Protein AF-A0A3D1KG08-F1 (afdb_monomer_lite)

Foldseek 3Di:
DDDDPVQDDDPPDDDHDDDFDDPVPPQVVSVVV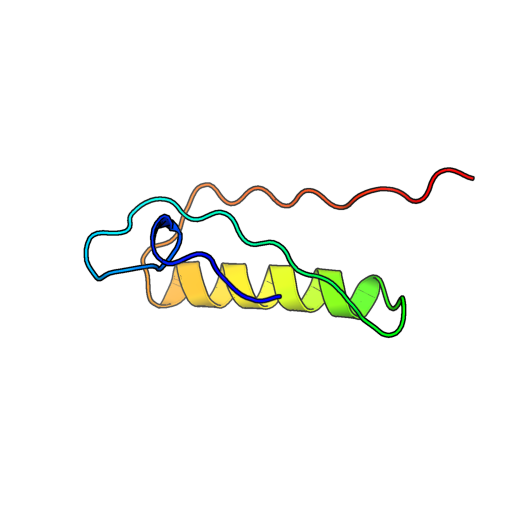LVVVQVCCVVPVVDDPDDDDDDDDDD

Radius of gyration: 13.24 Å; chains: 1; bounding box: 39×25×28 Å

Structure (mmCIF, N/CA/C/O backbone):
data_AF-A0A3D1KG08-F1
#
_entry.id   AF-A0A3D1KG08-F1
#
loop_
_atom_site.group_PDB
_atom_site.id
_atom_site.type_symbol
_atom_site.label_atom_id
_atom_site.label_alt_id
_atom_site.label_comp_id
_atom_site.label_asym_id
_atom_site.label_entity_id
_atom_site.label_seq_id
_atom_site.pdbx_PDB_ins_code
_atom_site.Cartn_x
_atom_site.Cartn_y
_atom_site.Cartn_z
_atom_site.occupancy
_atom_site.B_iso_or_equiv
_atom_site.auth_seq_id
_atom_site.auth_comp_id
_atom_site.auth_asym_id
_atom_site.auth_atom_id
_atom_site.pdbx_PDB_model_num
ATOM 1 N N . THR A 1 1 ? -1.883 -8.073 -11.966 1.00 56.97 1 THR A N 1
ATOM 2 C CA . THR A 1 1 ? -1.916 -9.432 -11.380 1.00 56.97 1 THR A CA 1
ATOM 3 C C . THR A 1 1 ? -3.372 -9.822 -11.190 1.00 56.97 1 THR A C 1
ATOM 5 O O . THR A 1 1 ? -4.140 -8.941 -10.829 1.00 56.97 1 THR A O 1
ATOM 8 N N . SER A 1 2 ? -3.776 -11.054 -11.523 1.00 64.31 2 SER A N 1
ATOM 9 C CA . SER A 1 2 ? -5.130 -11.551 -11.227 1.00 64.31 2 SER A CA 1
ATOM 10 C C . SER A 1 2 ? -5.151 -12.094 -9.801 1.00 64.31 2 SER A C 1
ATOM 12 O O . SER A 1 2 ? -4.425 -13.046 -9.500 1.00 64.31 2 SER A O 1
ATOM 14 N N . ASP A 1 3 ? -5.938 -11.486 -8.924 1.00 78.56 3 ASP A N 1
ATOM 15 C CA . ASP A 1 3 ? -6.097 -11.936 -7.547 1.00 78.56 3 ASP A CA 1
ATOM 16 C C . ASP A 1 3 ? -6.899 -13.246 -7.469 1.00 78.56 3 ASP A C 1
ATOM 18 O O . ASP A 1 3 ? -7.796 -13.510 -8.269 1.00 78.56 3 ASP A O 1
ATOM 22 N N . ASN A 1 4 ? -6.545 -14.102 -6.507 1.00 87.88 4 ASN A N 1
ATOM 23 C CA . ASN A 1 4 ? -7.318 -15.301 -6.200 1.00 87.88 4 ASN A CA 1
ATOM 24 C C . ASN A 1 4 ? -8.525 -14.901 -5.337 1.00 87.88 4 ASN A C 1
ATOM 26 O O . ASN A 1 4 ? -8.382 -14.056 -4.453 1.00 87.88 4 ASN A O 1
ATOM 30 N N . GLU A 1 5 ? -9.680 -15.548 -5.514 1.00 87.25 5 GLU A N 1
ATOM 31 C CA . GLU A 1 5 ? -10.881 -15.288 -4.701 1.00 87.25 5 GLU A CA 1
ATOM 32 C C . GLU A 1 5 ? -10.605 -15.339 -3.189 1.00 87.25 5 GLU A C 1
ATOM 34 O O . GLU A 1 5 ? -11.109 -14.512 -2.436 1.00 87.25 5 GLU A O 1
ATOM 39 N N . ARG A 1 6 ? -9.722 -16.241 -2.737 1.00 86.69 6 ARG A N 1
ATOM 40 C CA . ARG A 1 6 ? -9.321 -16.360 -1.323 1.00 86.69 6 ARG A CA 1
ATOM 41 C C . ARG A 1 6 ? -8.543 -15.147 -0.794 1.00 86.69 6 ARG A C 1
ATOM 43 O O . ARG A 1 6 ? -8.445 -14.976 0.414 1.00 86.69 6 ARG A O 1
ATOM 50 N N . THR A 1 7 ? -7.942 -14.352 -1.673 1.00 90.94 7 THR A N 1
ATOM 51 C CA . THR A 1 7 ? -7.069 -13.221 -1.311 1.00 90.94 7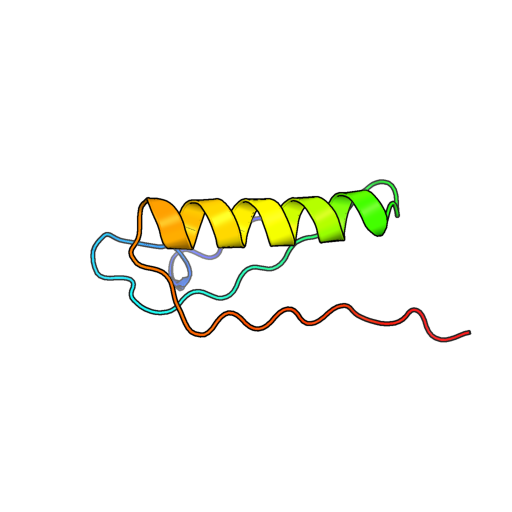 THR A CA 1
ATOM 52 C C . THR A 1 7 ? -7.748 -11.861 -1.438 1.00 90.94 7 THR A C 1
ATOM 54 O O . THR A 1 7 ? -7.105 -10.843 -1.188 1.00 90.94 7 THR A O 1
ATOM 57 N N . LYS A 1 8 ? -9.028 -11.824 -1.829 1.00 91.44 8 LYS A N 1
ATOM 58 C CA . LYS A 1 8 ? -9.790 -10.576 -1.889 1.00 91.44 8 LYS A CA 1
ATOM 59 C C . LYS A 1 8 ? -9.938 -9.974 -0.495 1.00 91.44 8 LYS A C 1
ATOM 61 O O . LYS A 1 8 ? -10.118 -10.688 0.486 1.00 91.44 8 LYS A O 1
ATOM 66 N N . MET A 1 9 ? -9.878 -8.649 -0.435 1.00 92.44 9 MET A N 1
ATOM 67 C CA . MET A 1 9 ? -10.177 -7.904 0.782 1.00 92.44 9 MET A CA 1
ATOM 68 C C . MET A 1 9 ? -11.690 -7.772 0.961 1.00 92.44 9 MET A C 1
ATOM 70 O O . MET A 1 9 ? -12.434 -7.606 -0.007 1.00 92.44 9 MET A O 1
ATOM 74 N N . ASP A 1 10 ? -12.119 -7.776 2.213 1.00 93.12 10 ASP A N 1
ATOM 75 C CA . ASP A 1 10 ? -13.478 -7.468 2.646 1.00 93.12 10 ASP A CA 1
ATOM 76 C C . ASP A 1 10 ? -13.457 -6.437 3.789 1.00 93.12 10 ASP A C 1
ATOM 78 O O . ASP A 1 10 ? -12.397 -5.982 4.224 1.00 93.12 10 ASP A O 1
ATOM 82 N N . LEU A 1 11 ? -14.634 -6.061 4.299 1.00 93.75 11 LEU A N 1
ATOM 83 C CA . LEU A 1 11 ? -14.751 -5.092 5.397 1.00 93.75 11 LEU A CA 1
ATOM 84 C C . LEU A 1 1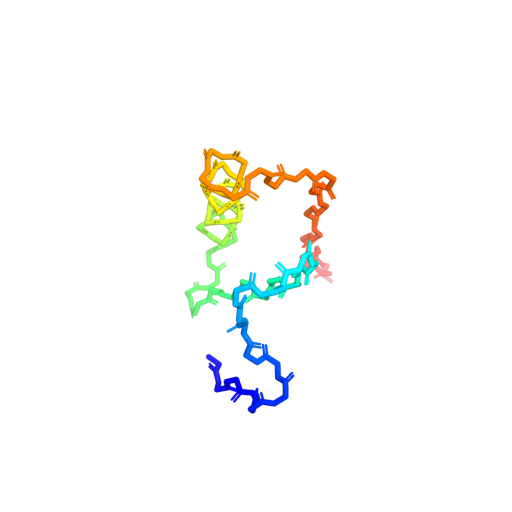1 ? -14.147 -5.584 6.726 1.00 93.75 11 LEU A C 1
ATOM 86 O O . LEU A 1 11 ? -13.920 -4.774 7.620 1.00 93.75 11 LEU A O 1
ATOM 90 N N . GLY A 1 12 ? -13.912 -6.890 6.877 1.00 94.88 12 GLY A N 1
ATOM 91 C CA . GLY A 1 12 ? -13.297 -7.491 8.061 1.00 94.88 12 GLY A CA 1
ATOM 92 C C . GLY A 1 12 ? -11.775 -7.622 7.967 1.00 94.88 12 GLY A C 1
ATOM 93 O O . GLY A 1 12 ? -11.141 -8.055 8.932 1.00 94.88 12 GLY A O 1
ATOM 94 N N . THR A 1 13 ? -11.172 -7.262 6.834 1.00 95.44 13 THR A N 1
ATOM 95 C CA . THR A 1 13 ? -9.731 -7.395 6.609 1.00 95.44 13 THR A CA 1
ATOM 96 C C . THR A 1 13 ? -8.946 -6.425 7.496 1.00 95.44 13 THR A C 1
ATOM 98 O O . THR A 1 13 ? -9.079 -5.212 7.377 1.00 95.44 13 THR A O 1
ATOM 101 N N . GLN A 1 14 ? -8.093 -6.963 8.374 1.00 95.38 14 GLN A N 1
ATOM 102 C CA . GLN A 1 14 ? -7.284 -6.177 9.326 1.00 95.38 14 GLN A CA 1
ATOM 103 C C . GLN A 1 14 ? -5.781 -6.187 9.022 1.00 95.38 14 GLN A C 1
ATOM 105 O O . GLN A 1 14 ? -5.047 -5.313 9.477 1.00 95.38 1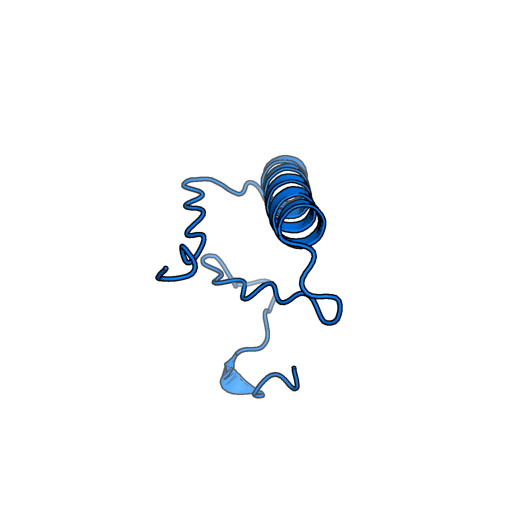4 GLN A O 1
ATOM 110 N N . HIS A 1 15 ? -5.318 -7.165 8.244 1.00 95.50 15 HIS A N 1
ATOM 111 C CA . HIS A 1 15 ? -3.925 -7.294 7.832 1.00 95.50 15 HIS A CA 1
ATOM 112 C C . HIS A 1 15 ? -3.881 -7.523 6.326 1.00 95.50 15 HIS A C 1
ATOM 114 O O . HIS A 1 15 ? -4.579 -8.396 5.813 1.00 95.50 15 HIS A O 1
ATOM 120 N N . ALA A 1 16 ? -3.057 -6.749 5.627 1.00 94.50 16 ALA A N 1
ATOM 121 C CA . ALA A 1 16 ? -2.935 -6.812 4.180 1.00 94.50 16 ALA A 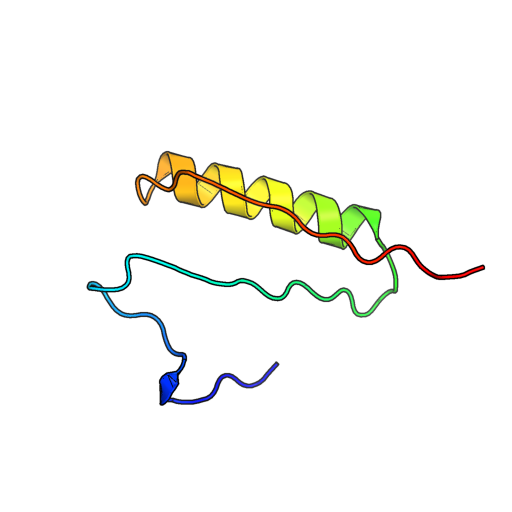CA 1
ATOM 122 C C . ALA A 1 16 ? -1.463 -6.905 3.770 1.00 94.50 16 ALA A C 1
ATOM 124 O O . ALA A 1 16 ? -0.591 -6.276 4.371 1.00 94.50 16 ALA A O 1
ATOM 125 N N . LEU A 1 17 ? -1.205 -7.683 2.721 1.00 94.50 17 LEU A N 1
ATOM 126 C CA . LEU A 1 17 ? 0.070 -7.726 2.019 1.00 94.50 17 LEU A CA 1
ATOM 127 C C . LEU A 1 17 ? -0.151 -7.169 0.615 1.00 94.50 17 LEU A C 1
ATOM 129 O O . LEU A 1 17 ? -0.990 -7.677 -0.126 1.00 94.50 17 LEU A O 1
ATOM 133 N N . PHE A 1 18 ? 0.629 -6.159 0.244 1.00 93.31 18 PHE A N 1
ATOM 134 C CA . PHE A 1 18 ? 0.576 -5.552 -1.081 1.00 93.31 18 PHE A CA 1
ATOM 135 C C . PHE A 1 18 ? 1.818 -5.937 -1.880 1.00 93.31 18 PHE A C 1
ATOM 137 O O . PHE A 1 18 ? 2.942 -5.793 -1.401 1.00 93.31 18 PHE A O 1
ATOM 144 N N . LEU A 1 19 ? 1.607 -6.412 -3.107 1.00 92.31 19 LEU A N 1
ATOM 145 C CA . LEU A 1 19 ? 2.664 -6.667 -4.081 1.00 92.31 19 LEU A CA 1
ATOM 146 C C . LEU A 1 19 ? 2.590 -5.578 -5.147 1.00 92.31 19 LEU A C 1
ATOM 148 O O . LEU A 1 19 ? 1.661 -5.564 -5.954 1.00 92.31 19 LEU A O 1
ATOM 152 N N . ILE A 1 20 ? 3.550 -4.658 -5.128 1.00 91.25 20 ILE A N 1
ATOM 153 C CA . ILE A 1 20 ? 3.604 -3.537 -6.067 1.00 91.25 20 ILE A CA 1
ATOM 154 C C . ILE A 1 20 ? 4.674 -3.860 -7.101 1.00 91.25 20 ILE A C 1
ATOM 156 O O . ILE A 1 20 ? 5.848 -4.008 -6.769 1.00 91.25 20 ILE A O 1
ATOM 160 N N . ASN A 1 21 ? 4.255 -4.001 -8.354 1.00 87.56 21 ASN A N 1
ATOM 161 C CA . ASN A 1 21 ? 5.139 -4.250 -9.481 1.00 87.56 21 ASN A CA 1
ATOM 162 C C . ASN A 1 21 ? 5.094 -3.074 -10.467 1.00 87.56 21 ASN A C 1
ATOM 164 O O . ASN A 1 21 ? 4.061 -2.437 -10.655 1.00 87.56 21 ASN A O 1
ATOM 168 N N . GLY A 1 22 ? 6.235 -2.779 -11.087 1.00 87.25 22 GLY A N 1
ATOM 169 C CA . GLY A 1 22 ? 6.353 -1.791 -12.158 1.00 87.25 22 GLY A CA 1
ATOM 170 C C . GLY A 1 22 ? 6.619 -2.505 -13.475 1.00 87.25 22 GLY A C 1
ATOM 171 O O . GLY A 1 22 ? 7.510 -3.348 -13.545 1.00 87.25 22 GLY A O 1
ATOM 172 N N . TYR A 1 23 ? 5.851 -2.191 -14.515 1.00 83.00 23 TYR A N 1
ATOM 173 C CA . TYR A 1 23 ? 6.031 -2.793 -15.843 1.00 83.00 23 TYR A CA 1
ATOM 174 C C . TYR A 1 23 ? 7.153 -2.132 -16.657 1.00 83.00 23 TYR A C 1
ATOM 176 O O . TYR A 1 23 ? 7.626 -2.710 -17.630 1.00 83.00 23 TYR A O 1
ATOM 184 N N . ASP A 1 24 ? 7.582 -0.936 -16.257 1.00 87.25 24 ASP A N 1
ATOM 185 C CA . ASP A 1 24 ? 8.608 -0.118 -16.912 1.00 87.25 24 ASP A CA 1
ATOM 186 C C . ASP A 1 24 ? 10.000 -0.251 -16.266 1.00 87.25 24 ASP A C 1
ATOM 188 O O . ASP A 1 24 ? 10.950 0.400 -16.696 1.00 87.25 24 ASP A O 1
ATOM 192 N N . GLY A 1 25 ? 10.130 -1.071 -15.216 1.00 84.38 25 GLY A N 1
ATOM 193 C CA . GLY A 1 25 ? 11.365 -1.211 -14.440 1.00 84.38 25 GLY A CA 1
ATOM 194 C C . GLY A 1 25 ? 11.714 0.012 -13.582 1.00 84.38 25 GLY A C 1
ATOM 195 O O . GLY A 1 25 ? 12.791 0.048 -12.982 1.00 84.38 25 GLY A O 1
ATOM 196 N N . ASN A 1 26 ? 10.832 1.013 -13.483 1.00 89.38 26 ASN A N 1
ATOM 19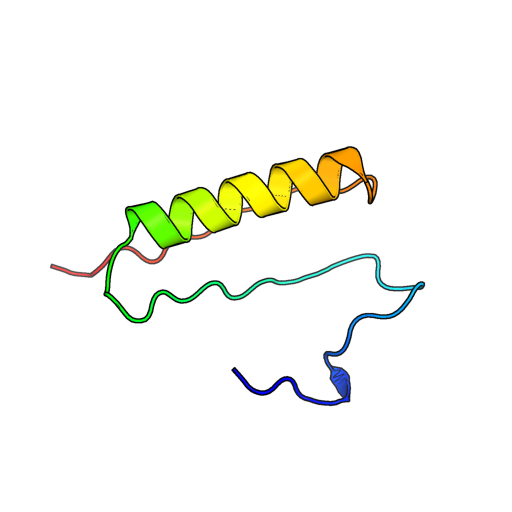7 C CA . ASN A 1 26 ? 11.099 2.223 -12.718 1.00 89.38 26 ASN A CA 1
ATOM 198 C C . ASN A 1 26 ? 10.882 1.987 -11.220 1.00 89.38 26 ASN A C 1
ATOM 200 O O . ASN A 1 26 ? 9.783 2.110 -10.672 1.00 89.38 26 ASN A O 1
ATOM 204 N N . ARG A 1 27 ? 11.981 1.699 -10.526 1.00 88.62 27 ARG A N 1
ATOM 205 C CA . ARG A 1 27 ? 11.988 1.453 -9.081 1.00 88.62 27 ARG A CA 1
ATOM 206 C C . ARG A 1 27 ? 11.462 2.631 -8.263 1.00 88.62 27 ARG A C 1
ATOM 208 O O . ARG A 1 27 ? 10.807 2.412 -7.243 1.00 88.62 27 ARG A O 1
ATOM 215 N N . ASN A 1 28 ? 11.727 3.862 -8.699 1.00 92.12 28 ASN A N 1
ATOM 216 C CA . ASN A 1 28 ? 11.275 5.055 -7.987 1.00 92.12 28 ASN A CA 1
ATOM 217 C C . ASN A 1 28 ? 9.750 5.169 -8.043 1.00 92.12 28 ASN A C 1
ATOM 219 O O . ASN A 1 28 ? 9.131 5.460 -7.026 1.00 92.12 28 ASN A O 1
ATOM 223 N N . ALA A 1 29 ? 9.140 4.855 -9.190 1.00 92.38 29 ALA A N 1
ATOM 224 C CA . ALA A 1 29 ? 7.685 4.844 -9.331 1.00 92.38 29 ALA A CA 1
ATOM 225 C C . ALA A 1 29 ? 7.028 3.785 -8.429 1.00 92.38 29 ALA A C 1
ATOM 227 O O . ALA A 1 29 ? 6.066 4.082 -7.723 1.00 92.38 29 ALA A O 1
ATOM 228 N N . VAL A 1 30 ? 7.585 2.569 -8.388 1.00 93.38 30 VAL A N 1
ATOM 229 C CA . VAL A 1 30 ? 7.098 1.489 -7.506 1.00 93.38 30 VAL A CA 1
ATOM 230 C C . VAL A 1 30 ? 7.221 1.870 -6.028 1.00 93.38 30 VAL A C 1
ATOM 232 O O . VAL A 1 30 ? 6.305 1.623 -5.246 1.00 93.38 30 VAL A O 1
ATOM 235 N N . THR A 1 31 ? 8.334 2.501 -5.650 1.00 93.44 31 THR A N 1
ATOM 236 C CA . THR A 1 31 ? 8.586 2.924 -4.264 1.00 93.44 31 THR A CA 1
ATOM 237 C C . THR A 1 31 ? 7.641 4.055 -3.856 1.00 93.44 31 THR A C 1
ATOM 239 O O . THR A 1 31 ? 6.990 3.945 -2.821 1.00 93.44 31 THR A O 1
ATOM 242 N N . SER A 1 32 ? 7.469 5.071 -4.708 1.00 95.31 32 SER A N 1
ATOM 243 C CA . SER A 1 32 ? 6.519 6.170 -4.481 1.00 95.31 32 SER A CA 1
ATOM 244 C C . SER A 1 32 ? 5.085 5.657 -4.339 1.00 95.31 32 SER A C 1
ATOM 246 O O . SER A 1 32 ? 4.367 6.077 -3.440 1.00 95.31 32 SER A O 1
ATOM 248 N N . CYS A 1 33 ? 4.673 4.687 -5.165 1.00 95.38 33 CYS A N 1
ATOM 249 C CA . CYS A 1 33 ? 3.354 4.065 -5.043 1.00 95.38 33 CYS A CA 1
ATOM 250 C C . CYS A 1 33 ? 3.170 3.362 -3.685 1.00 95.38 33 CYS A C 1
ATOM 252 O O . CYS A 1 33 ? 2.096 3.437 -3.086 1.00 95.38 33 CYS A O 1
ATOM 254 N N . ALA A 1 34 ? 4.217 2.709 -3.171 1.00 95.69 34 ALA A N 1
ATOM 255 C CA . ALA A 1 34 ? 4.184 2.075 -1.855 1.00 95.69 34 ALA A CA 1
ATOM 256 C C . ALA A 1 34 ? 4.049 3.094 -0.715 1.00 95.69 34 ALA A C 1
ATOM 258 O O . ALA A 1 34 ? 3.347 2.831 0.263 1.00 95.69 34 ALA A O 1
ATOM 259 N N . GLU A 1 35 ? 4.710 4.243 -0.836 1.00 96.56 35 GLU A N 1
ATOM 260 C CA . GLU A 1 35 ? 4.639 5.342 0.131 1.00 96.56 35 GLU A CA 1
ATOM 261 C C . GLU A 1 35 ? 3.252 6.001 0.124 1.00 96.56 35 GLU A C 1
ATOM 263 O O . GLU A 1 35 ? 2.641 6.160 1.186 1.00 96.56 35 GLU A O 1
ATOM 268 N N . ASP A 1 36 ? 2.702 6.277 -1.061 1.00 97.81 36 ASP A N 1
ATOM 269 C CA . ASP A 1 36 ? 1.345 6.812 -1.222 1.00 97.81 36 ASP A CA 1
ATOM 270 C C . ASP A 1 36 ? 0.295 5.866 -0.626 1.00 97.81 36 ASP A C 1
ATOM 272 O O . ASP A 1 36 ? -0.612 6.291 0.095 1.00 97.81 36 ASP A O 1
ATOM 276 N N . LEU A 1 37 ? 0.437 4.560 -0.870 1.00 97.19 37 LEU A N 1
ATOM 277 C CA . LEU A 1 37 ? -0.452 3.544 -0.315 1.00 97.19 37 LEU A CA 1
ATOM 278 C C . LEU A 1 37 ? -0.428 3.546 1.221 1.00 97.19 37 LEU A C 1
ATOM 280 O O . LEU A 1 37 ? -1.489 3.513 1.848 1.00 97.19 37 LEU A O 1
ATOM 284 N N . GLN A 1 38 ? 0.757 3.617 1.835 1.00 97.25 38 GLN A N 1
ATOM 285 C CA . GLN A 1 38 ? 0.883 3.696 3.295 1.00 97.25 38 GLN A CA 1
ATOM 286 C C . GLN A 1 38 ? 0.208 4.954 3.845 1.00 97.25 38 GLN A C 1
ATOM 288 O O . GLN A 1 38 ? -0.550 4.868 4.814 1.00 97.25 38 GLN A O 1
ATOM 293 N N . ALA A 1 39 ? 0.419 6.108 3.204 1.00 98.00 39 ALA A N 1
ATOM 294 C CA . ALA A 1 39 ? -0.207 7.363 3.610 1.00 98.00 39 ALA A CA 1
ATOM 295 C C . ALA A 1 39 ? -1.743 7.293 3.535 1.00 98.00 39 ALA A C 1
ATOM 297 O O . ALA A 1 39 ? -2.436 7.733 4.458 1.00 98.00 39 ALA A O 1
ATOM 298 N N . LEU A 1 40 ? -2.290 6.698 2.470 1.00 98.25 40 LEU A N 1
ATOM 299 C CA . LEU A 1 40 ? -3.734 6.521 2.302 1.00 98.25 40 LEU A CA 1
ATOM 300 C C . LEU A 1 40 ? -4.323 5.547 3.330 1.00 98.25 40 LEU A C 1
ATOM 302 O O . LEU A 1 40 ? -5.361 5.849 3.926 1.00 98.25 40 LEU A O 1
ATOM 306 N N . LEU A 1 41 ? -3.660 4.416 3.587 1.00 97.50 41 LEU A N 1
ATOM 307 C CA . LEU A 1 41 ? -4.100 3.441 4.590 1.00 97.50 41 LEU A CA 1
ATOM 308 C C . LEU A 1 41 ? -4.057 4.023 6.006 1.00 97.50 41 LEU A C 1
ATOM 310 O O . LEU A 1 41 ? -4.998 3.828 6.775 1.00 97.50 41 LEU A O 1
ATOM 314 N N . ALA A 1 42 ? -3.015 4.785 6.342 1.00 97.31 42 ALA A N 1
ATOM 315 C CA . ALA A 1 42 ? -2.935 5.486 7.621 1.00 97.31 42 ALA A CA 1
ATOM 316 C C . ALA A 1 42 ? -4.084 6.495 7.777 1.00 97.31 42 ALA A C 1
ATOM 318 O O . ALA A 1 42 ? -4.729 6.553 8.824 1.00 97.31 42 ALA A O 1
ATOM 319 N N . LYS A 1 43 ? -4.378 7.260 6.717 1.00 98.25 43 LYS A N 1
ATOM 320 C CA . LYS A 1 43 ? -5.390 8.324 6.743 1.00 98.25 43 LYS A CA 1
ATOM 321 C C . LYS A 1 43 ? -6.825 7.804 6.807 1.00 98.25 43 LYS A C 1
ATOM 323 O O . LYS A 1 43 ? -7.645 8.396 7.504 1.00 98.25 43 LYS A O 1
ATOM 328 N N . TYR A 1 44 ? -7.143 6.748 6.062 1.00 97.56 44 TYR A N 1
ATOM 329 C CA . TYR A 1 44 ? -8.535 6.336 5.842 1.00 97.56 44 TYR A CA 1
ATOM 330 C C . TYR A 1 44 ? -8.890 4.965 6.420 1.00 97.56 44 TYR A C 1
ATOM 332 O O . TYR A 1 44 ? -10.073 4.677 6.574 1.00 97.56 44 TYR A O 1
ATOM 340 N N . ALA A 1 45 ? -7.902 4.136 6.758 1.00 96.00 45 ALA A N 1
ATOM 341 C CA . ALA A 1 45 ? -8.118 2.770 7.237 1.00 96.00 45 ALA A CA 1
ATOM 342 C C . ALA A 1 45 ? -7.444 2.489 8.591 1.00 96.00 45 ALA A C 1
ATOM 344 O O . ALA A 1 45 ? -7.313 1.332 8.977 1.00 96.00 45 ALA A O 1
ATOM 345 N N . GLN A 1 46 ? -6.997 3.533 9.306 1.00 96.94 46 GLN A N 1
ATOM 346 C CA . GLN A 1 46 ? -6.279 3.414 10.586 1.00 96.94 46 GLN A CA 1
ATOM 347 C C . GLN A 1 46 ? -5.053 2.484 10.507 1.00 96.94 46 GLN A C 1
ATOM 349 O O . GLN A 1 46 ? -4.655 1.871 11.502 1.00 96.94 46 GLN A O 1
ATOM 354 N N . GLY A 1 47 ? -4.467 2.364 9.311 1.00 96.31 47 GLY A N 1
ATOM 355 C CA . GLY A 1 47 ? -3.333 1.489 9.062 1.00 96.31 47 GLY A CA 1
ATOM 356 C C . GLY A 1 47 ? -2.126 1.892 9.906 1.00 96.31 47 GLY A C 1
ATOM 357 O O . GLY A 1 47 ? -1.837 3.076 10.090 1.00 96.31 47 GLY A O 1
ATOM 358 N N . LYS A 1 48 ? -1.425 0.884 10.418 1.00 96.75 48 LYS A N 1
ATOM 359 C CA . LYS A 1 48 ? -0.240 1.006 11.272 1.00 96.75 48 LYS A CA 1
ATOM 360 C C . LYS A 1 48 ? 0.699 -0.172 11.020 1.00 96.75 48 LYS A C 1
ATOM 362 O O . LYS A 1 48 ? 0.342 -1.100 10.299 1.00 96.75 48 LYS A O 1
ATOM 367 N N . ASP A 1 49 ? 1.889 -0.122 11.616 1.00 97.19 49 ASP A N 1
ATOM 368 C CA . ASP A 1 49 ? 2.898 -1.191 11.547 1.00 97.19 49 ASP A CA 1
ATOM 369 C C . ASP A 1 49 ? 3.349 -1.524 10.111 1.00 97.19 49 ASP A C 1
ATOM 371 O O . ASP A 1 49 ? 3.604 -2.675 9.752 1.00 97.19 49 ASP A O 1
ATOM 375 N N . PHE A 1 50 ? 3.454 -0.494 9.265 1.00 97.12 50 PHE A N 1
ATOM 376 C CA . PHE A 1 50 ? 3.871 -0.650 7.876 1.00 97.12 50 PHE A CA 1
ATOM 377 C C . PHE A 1 50 ? 5.322 -1.120 7.771 1.00 97.12 50 PHE A C 1
ATOM 379 O O . PHE A 1 50 ? 6.233 -0.554 8.379 1.00 97.12 50 PHE A O 1
ATOM 386 N N . ARG A 1 51 ? 5.545 -2.130 6.927 1.00 96.50 51 ARG A N 1
ATOM 387 C CA . ARG A 1 51 ? 6.879 -2.607 6.568 1.00 96.50 51 ARG A CA 1
ATOM 388 C C . ARG A 1 51 ? 7.017 -2.649 5.055 1.00 96.50 51 ARG A C 1
ATOM 390 O O . ARG A 1 51 ? 6.393 -3.477 4.396 1.00 96.50 51 ARG A O 1
ATOM 397 N N . LEU A 1 52 ? 7.872 -1.782 4.522 1.00 94.25 52 LEU A N 1
ATOM 398 C CA . LEU A 1 52 ? 8.238 -1.786 3.112 1.00 94.25 52 LEU A CA 1
ATOM 399 C C . LEU A 1 52 ? 9.478 -2.656 2.898 1.00 94.25 52 LEU A C 1
ATOM 401 O O . LEU A 1 52 ? 10.528 -2.422 3.495 1.00 94.25 52 LEU A O 1
ATOM 405 N N . LEU A 1 53 ? 9.348 -3.659 2.034 1.00 92.56 53 LEU A N 1
ATOM 406 C CA . LEU A 1 53 ? 10.456 -4.480 1.560 1.00 92.56 53 LEU A CA 1
ATOM 407 C C . LEU A 1 53 ? 10.662 -4.174 0.082 1.00 92.56 53 LEU A C 1
ATOM 409 O O . LEU A 1 53 ? 9.744 -4.362 -0.712 1.00 92.56 53 LEU A O 1
ATOM 413 N N . VAL A 1 54 ? 11.854 -3.705 -0.283 1.00 86.88 54 VAL A N 1
ATOM 414 C CA . VAL A 1 54 ? 12.191 -3.432 -1.683 1.00 86.88 54 VAL A CA 1
ATOM 415 C C . VAL A 1 54 ? 13.343 -4.335 -2.092 1.00 86.88 54 VAL A C 1
ATOM 417 O O . VAL A 1 54 ? 14.447 -4.203 -1.562 1.00 86.88 54 VAL A O 1
ATOM 420 N N . GLU A 1 55 ? 13.091 -5.244 -3.033 1.00 80.50 55 GLU A N 1
ATOM 421 C CA . GLU A 1 55 ? 14.089 -6.195 -3.528 1.00 80.50 55 GLU A CA 1
ATOM 422 C C . GLU A 1 55 ? 15.256 -5.448 -4.175 1.00 80.50 55 GLU A C 1
ATOM 424 O O . GLU A 1 55 ? 15.080 -4.737 -5.167 1.00 80.50 55 GLU A O 1
ATOM 429 N N . GLN A 1 56 ? 16.447 -5.543 -3.581 1.00 64.69 56 GLN A N 1
ATOM 430 C CA . GLN A 1 56 ? 17.649 -5.007 -4.208 1.00 64.69 56 GLN A CA 1
ATOM 431 C C . GLN A 1 56 ? 17.978 -5.882 -5.411 1.00 64.69 56 GLN A C 1
ATOM 433 O O . GLN A 1 56 ? 18.167 -7.086 -5.256 1.00 64.69 56 GLN A O 1
ATOM 438 N N . SER A 1 57 ? 18.030 -5.283 -6.600 1.00 60.84 57 SER A N 1
ATOM 439 C CA . SER A 1 57 ? 18.585 -5.951 -7.772 1.00 60.84 57 SER A CA 1
ATOM 440 C C . SER A 1 57 ? 19.998 -6.411 -7.409 1.00 60.84 57 SER A C 1
ATOM 442 O O . SER A 1 57 ? 20.826 -5.580 -7.029 1.00 60.84 57 SER A O 1
ATOM 444 N N . GLN A 1 58 ? 20.252 -7.722 -7.448 1.00 46.44 58 GLN A N 1
ATOM 445 C CA . GLN A 1 58 ? 21.617 -8.234 -7.350 1.00 46.44 58 GLN A CA 1
ATOM 446 C C . GLN A 1 58 ? 22.451 -7.621 -8.490 1.00 46.44 58 GLN A C 1
ATOM 448 O O . GLN A 1 58 ? 21.914 -7.480 -9.593 1.00 46.44 58 GLN A O 1
ATOM 453 N N . PRO A 1 59 ? 23.706 -7.210 -8.227 1.00 55.78 59 PRO A N 1
ATOM 454 C CA . PRO A 1 59 ? 24.618 -6.784 -9.283 1.00 55.78 59 PRO A CA 1
ATOM 455 C C . PRO A 1 59 ? 24.917 -7.917 -10.271 1.00 55.78 59 PRO A C 1
ATOM 457 O O . PRO A 1 59 ? 24.904 -9.097 -9.846 1.00 55.78 59 PRO A O 1
#

Secondary structure (DSSP, 8-state):
-PPPGGG---TT----------SS--HHHHHHHHHHHHHHHHHHH----------PPP-

Sequence (59 aa):
TSDNERTKMDLGTQHALFLINGYDGNRNAVTSCAEDLQALLAKYAQGKDFRLLVEQSQP

pLDDT: mean 89.32, std 11.56, range [46.44, 98.25]